Protein AF-A0A3B8JQK3-F1 (afdb_monomer_lite)

Sequence (157 aa):
MGKDSTLAPGISLGEEILSQNTTPEKQAGAEAFGKKNYQKAIASFKASLQNNPNDPEARIYLNNARAAKNNRDIIKIAVSVPIGSVQPIAEEMLRGVAEVQEEINQDDDAISGKSLQVVIANDNNDEKKLTQDVAHKLVKDPAIFAVIGHNASSASV

Radius of gyration: 14.65 Å; chains: 1; bounding box: 36×38×38 Å

Foldseek 3Di:
DDLDLCVDPQKHLQLDDLAPLDDPLSNQLNVCVVVLVLVSNLVSLVVSCVVPVLQLSSLLSNQSSCLSPVPFAEAEAEEEELCVADVVVRSVVSSVVSVVLVVQQVDCPRPNRHHYGYMYGHQNPPLPDSLVVSVVSQVSNPSHPYYHDYPDPSRPD

pLDDT: mean 87.94, std 14.26, range [42.94, 98.81]

Structure (mmCIF, N/CA/C/O backbone):
data_AF-A0A3B8JQK3-F1
#
_entry.id   AF-A0A3B8JQK3-F1
#
loop_
_atom_site.group_PDB
_atom_site.id
_atom_site.type_symbol
_atom_site.label_atom_i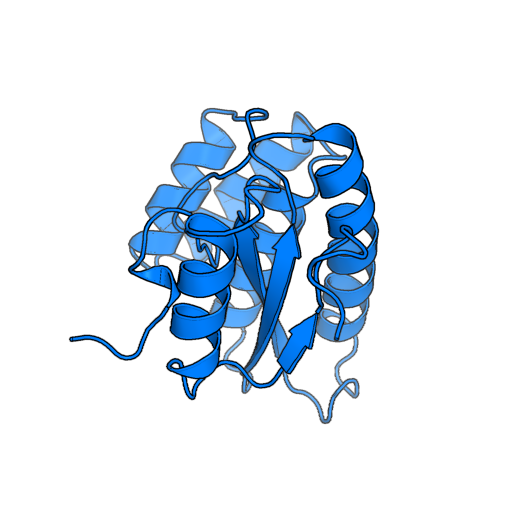d
_atom_site.label_alt_id
_atom_site.label_comp_id
_atom_site.label_asym_id
_atom_site.label_entity_id
_atom_site.label_seq_id
_atom_site.pdbx_PDB_ins_code
_atom_site.Cartn_x
_atom_site.Cartn_y
_atom_site.Cartn_z
_atom_site.occupancy
_atom_site.B_iso_or_equiv
_atom_site.auth_seq_id
_atom_site.auth_comp_id
_atom_site.auth_asym_id
_atom_site.auth_atom_id
_atom_site.pdbx_PDB_model_num
ATOM 1 N N . MET A 1 1 ? 6.038 -21.923 5.338 1.00 44.50 1 MET A N 1
ATOM 2 C CA . MET A 1 1 ? 6.339 -20.580 4.793 1.00 44.50 1 MET A CA 1
ATOM 3 C C . MET A 1 1 ? 5.046 -19.792 4.771 1.00 44.50 1 MET A C 1
ATOM 5 O O . MET A 1 1 ? 4.030 -20.364 4.391 1.00 44.50 1 MET A O 1
ATOM 9 N N . GLY A 1 2 ? 5.063 -18.573 5.316 1.00 51.41 2 GLY A N 1
ATOM 10 C CA . GLY A 1 2 ? 3.863 -17.759 5.523 1.00 51.41 2 GLY A CA 1
ATOM 11 C C . GLY A 1 2 ? 3.132 -17.486 4.211 1.00 51.41 2 GLY A C 1
ATOM 12 O O . GLY A 1 2 ? 3.769 -17.338 3.174 1.00 51.41 2 GLY A O 1
ATOM 13 N N . LYS A 1 3 ? 1.799 -17.479 4.268 1.00 69.00 3 LYS A N 1
ATOM 14 C CA . LYS A 1 3 ? 0.938 -17.137 3.128 1.00 69.00 3 LYS A CA 1
ATOM 15 C C . LYS A 1 3 ? 0.819 -15.621 2.916 1.00 69.00 3 LYS A C 1
ATOM 17 O O . LYS A 1 3 ? 0.226 -15.219 1.935 1.00 69.00 3 LYS A O 1
ATOM 22 N N . ASP A 1 4 ? 1.354 -14.814 3.830 1.00 79.44 4 ASP A N 1
ATOM 23 C CA . ASP A 1 4 ? 1.303 -13.354 3.765 1.00 79.44 4 ASP A CA 1
ATOM 24 C C . ASP A 1 4 ? 2.435 -12.827 2.878 1.00 79.44 4 ASP A C 1
ATOM 26 O O . ASP A 1 4 ? 3.619 -12.998 3.194 1.00 79.44 4 ASP A O 1
ATOM 30 N N . SER A 1 5 ? 2.064 -12.244 1.741 1.00 73.50 5 SER A N 1
ATOM 31 C CA . SER A 1 5 ? 3.007 -11.770 0.726 1.00 73.50 5 SER A CA 1
ATOM 32 C C . SER A 1 5 ? 3.815 -10.552 1.175 1.00 73.50 5 SER A C 1
ATOM 34 O O . SER A 1 5 ? 4.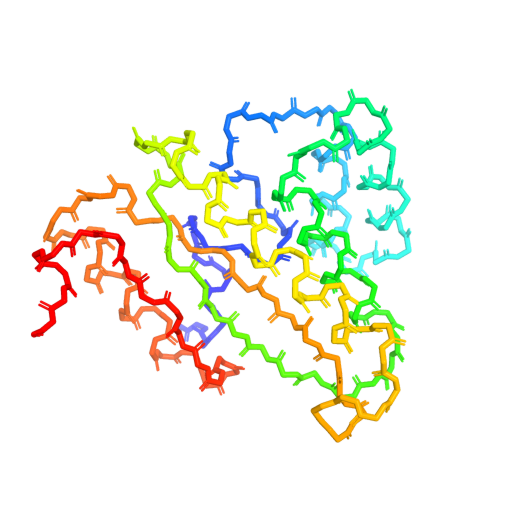938 -10.385 0.701 1.00 73.50 5 SER A O 1
ATOM 36 N N . THR A 1 6 ? 3.312 -9.756 2.124 1.00 72.81 6 THR A N 1
ATOM 37 C CA . THR A 1 6 ? 3.977 -8.524 2.594 1.00 72.81 6 THR A CA 1
ATOM 38 C C . THR A 1 6 ? 5.166 -8.796 3.522 1.00 72.81 6 THR A C 1
ATOM 40 O O . THR A 1 6 ? 5.953 -7.911 3.836 1.00 72.81 6 THR A O 1
ATOM 43 N N . LEU A 1 7 ? 5.368 -10.058 3.920 1.00 76.75 7 LEU A N 1
ATOM 44 C CA . LEU A 1 7 ? 6.584 -10.498 4.609 1.00 76.75 7 LEU A CA 1
ATOM 45 C C . LEU A 1 7 ? 7.785 -10.643 3.662 1.00 76.75 7 LEU A C 1
ATOM 47 O O . LEU A 1 7 ? 8.901 -10.910 4.117 1.00 76.75 7 LEU A O 1
ATOM 51 N N . ALA A 1 8 ? 7.566 -10.549 2.349 1.00 81.75 8 ALA A N 1
ATOM 52 C CA . ALA A 1 8 ? 8.627 -10.596 1.362 1.00 81.75 8 ALA A CA 1
ATOM 53 C C . ALA A 1 8 ? 9.128 -9.176 1.050 1.00 81.75 8 ALA A C 1
ATOM 55 O O . ALA A 1 8 ? 8.308 -8.327 0.713 1.00 81.75 8 ALA A O 1
ATOM 56 N N . PRO A 1 9 ? 10.456 -8.939 1.051 1.00 85.12 9 PRO A N 1
ATOM 57 C CA . PRO A 1 9 ? 11.009 -7.654 0.642 1.00 85.12 9 PRO A CA 1
ATOM 58 C C . PRO A 1 9 ? 10.525 -7.248 -0.749 1.00 85.12 9 PRO A C 1
ATOM 60 O O . PRO A 1 9 ? 10.449 -8.097 -1.651 1.00 85.12 9 PRO A O 1
ATOM 63 N N . GLY A 1 10 ? 10.228 -5.963 -0.915 1.00 89.19 10 GLY A N 1
ATOM 64 C CA . GLY A 1 10 ? 9.711 -5.414 -2.165 1.00 89.19 10 GLY A CA 1
ATOM 65 C C . GLY A 1 10 ? 8.195 -5.542 -2.333 1.00 89.19 10 GLY A C 1
ATOM 66 O O . GLY A 1 10 ? 7.686 -5.181 -3.391 1.00 89.19 10 GLY A O 1
ATOM 67 N N . ILE A 1 11 ? 7.469 -6.051 -1.333 1.00 92.56 11 ILE A N 1
ATOM 68 C CA . ILE A 1 11 ? 6.003 -6.107 -1.309 1.00 92.56 11 ILE A CA 1
ATOM 69 C C . ILE A 1 11 ? 5.533 -5.492 0.005 1.00 92.56 11 ILE A C 1
ATOM 71 O O . ILE A 1 11 ? 5.851 -6.000 1.073 1.00 92.56 11 ILE A O 1
ATOM 75 N N . SER A 1 12 ? 4.750 -4.419 -0.064 1.00 95.88 12 SER A N 1
ATOM 76 C CA . SER A 1 12 ? 4.416 -3.615 1.112 1.00 95.88 12 SER A CA 1
ATOM 77 C C . SER A 1 12 ? 2.951 -3.211 1.134 1.00 95.88 12 SER A C 1
ATOM 79 O O . SER A 1 12 ? 2.386 -2.761 0.136 1.00 95.88 12 SER A O 1
ATOM 81 N N . LEU A 1 13 ? 2.333 -3.338 2.305 1.00 96.88 13 LEU A N 1
ATOM 82 C CA . LEU A 1 13 ? 1.054 -2.715 2.639 1.00 96.88 13 LEU A CA 1
ATOM 83 C C . LEU A 1 13 ? 1.259 -1.368 3.354 1.00 96.88 13 LEU A C 1
ATOM 85 O O . LEU A 1 13 ? 0.309 -0.612 3.565 1.00 96.88 13 LEU A O 1
ATOM 89 N N . GLY A 1 14 ? 2.495 -1.070 3.733 1.00 96.88 14 GLY A N 1
ATOM 90 C CA . GLY A 1 14 ? 2.891 0.137 4.435 1.00 96.88 14 GLY A CA 1
ATOM 91 C C . GLY A 1 14 ? 4.010 -0.075 5.436 1.00 96.88 14 GLY A C 1
ATOM 92 O O . GLY A 1 14 ? 4.452 0.899 6.021 1.00 96.88 14 GLY A O 1
ATOM 93 N N . GLU A 1 15 ? 4.468 -1.304 5.660 1.00 96.44 15 GLU A N 1
ATOM 94 C CA . GLU A 1 15 ? 5.567 -1.641 6.568 1.00 96.44 15 GLU A CA 1
ATOM 95 C C . GLU A 1 15 ? 6.968 -1.430 5.970 1.00 96.44 15 GLU A C 1
ATOM 97 O O . GLU A 1 15 ? 7.938 -1.328 6.720 1.00 96.44 15 GLU A O 1
ATOM 102 N N . GLU A 1 16 ? 7.075 -1.331 4.645 1.00 95.44 16 GLU A N 1
ATOM 103 C CA . GLU A 1 16 ? 8.319 -1.104 3.902 1.00 95.44 16 GLU A CA 1
ATOM 104 C C . GLU A 1 16 ? 8.148 0.081 2.936 1.00 95.44 16 GLU A C 1
ATOM 106 O O . GLU A 1 16 ? 7.101 0.229 2.305 1.00 95.44 16 GLU A O 1
ATOM 111 N N . ILE A 1 17 ? 9.171 0.934 2.821 1.00 95.69 17 ILE A N 1
ATOM 112 C CA . ILE A 1 17 ? 9.228 2.017 1.828 1.00 95.69 17 ILE A CA 1
ATOM 113 C C . ILE A 1 17 ? 9.953 1.495 0.590 1.00 95.69 17 ILE A C 1
ATOM 115 O O . ILE A 1 17 ? 11.091 1.042 0.682 1.00 95.69 17 ILE A O 1
ATOM 119 N N . LEU A 1 18 ? 9.292 1.585 -0.559 1.00 94.19 18 LEU A N 1
ATOM 120 C CA . LEU A 1 18 ? 9.744 1.068 -1.847 1.00 94.19 18 LEU A CA 1
ATOM 121 C C . LEU A 1 18 ? 10.226 2.178 -2.791 1.00 94.19 18 LEU A C 1
ATOM 123 O O . LEU A 1 18 ? 11.020 1.907 -3.691 1.00 94.19 18 LEU A O 1
ATOM 127 N N . SER A 1 19 ? 9.760 3.417 -2.607 1.00 91.25 19 SER A N 1
ATOM 128 C CA . SER A 1 19 ? 10.229 4.570 -3.389 1.00 91.25 19 SER A CA 1
ATOM 129 C C . SER A 1 19 ? 11.519 5.178 -2.827 1.00 91.25 19 SER A C 1
ATOM 131 O O . SER A 1 19 ? 11.819 5.066 -1.639 1.00 91.25 19 SER A O 1
ATOM 133 N N . GLN A 1 20 ? 12.265 5.909 -3.663 1.00 87.69 20 GLN A N 1
ATOM 134 C CA . GLN A 1 20 ? 13.409 6.708 -3.197 1.00 87.69 20 GLN A CA 1
ATOM 135 C C . GLN A 1 20 ? 12.964 8.001 -2.491 1.00 87.69 20 GLN A C 1
ATOM 137 O O . GLN A 1 20 ? 13.750 8.633 -1.784 1.00 87.69 20 GLN A O 1
ATOM 142 N N . ASN A 1 21 ? 11.694 8.389 -2.654 1.00 83.56 21 ASN A N 1
ATOM 143 C CA . ASN A 1 21 ? 11.091 9.549 -2.009 1.00 83.56 21 ASN A CA 1
ATOM 144 C C . ASN A 1 21 ? 10.726 9.206 -0.560 1.00 83.56 21 ASN A C 1
ATOM 146 O O . ASN A 1 21 ? 9.594 8.838 -0.240 1.00 83.56 21 ASN A O 1
ATOM 150 N N . THR A 1 22 ? 11.717 9.309 0.325 1.00 88.94 22 THR A N 1
ATOM 151 C CA . THR A 1 22 ? 11.570 9.016 1.753 1.00 88.94 22 THR A CA 1
ATOM 152 C C . THR A 1 22 ? 11.763 10.258 2.619 1.00 88.94 22 THR A C 1
ATOM 154 O O . THR A 1 22 ? 12.611 11.108 2.349 1.00 88.94 22 THR A O 1
ATOM 157 N N . THR A 1 23 ? 10.973 10.351 3.689 1.00 94.75 23 THR A N 1
ATOM 158 C CA . THR A 1 23 ? 11.124 11.355 4.749 1.00 94.75 23 THR A CA 1
ATOM 159 C C . THR A 1 23 ? 11.167 10.654 6.109 1.00 94.75 23 THR A C 1
ATOM 161 O O . THR A 1 23 ? 10.652 9.535 6.232 1.00 94.75 23 THR A O 1
ATOM 164 N N . PRO A 1 24 ? 11.724 11.282 7.162 1.00 97.31 24 PRO A N 1
ATOM 165 C CA . PRO A 1 24 ? 11.704 10.706 8.508 1.00 97.31 24 PRO A CA 1
ATOM 166 C C . PRO A 1 24 ? 10.289 10.351 8.986 1.00 97.31 24 PRO A C 1
ATOM 168 O O . PRO A 1 24 ? 10.084 9.332 9.644 1.00 97.31 24 PRO A O 1
ATOM 171 N N . GLU A 1 25 ? 9.290 11.155 8.620 1.00 98.25 25 GLU A N 1
ATOM 172 C CA . GLU A 1 25 ? 7.887 10.914 8.958 1.00 98.25 25 GLU A CA 1
ATOM 173 C C . GLU A 1 25 ? 7.326 9.709 8.204 1.00 98.25 25 GLU A C 1
ATOM 175 O O . GLU A 1 25 ? 6.604 8.908 8.797 1.00 98.25 25 GLU A O 1
ATOM 180 N N . LYS A 1 26 ? 7.686 9.536 6.925 1.00 97.88 26 LYS A N 1
ATOM 181 C CA . LYS A 1 26 ? 7.294 8.357 6.140 1.00 97.88 26 LYS A CA 1
ATOM 182 C C . LYS A 1 26 ? 7.863 7.085 6.762 1.00 97.88 26 LYS A C 1
ATOM 184 O O . LYS A 1 26 ? 7.122 6.130 6.981 1.00 97.88 26 LYS A O 1
ATOM 189 N N . GLN A 1 27 ? 9.145 7.112 7.135 1.00 98.12 27 GLN A N 1
ATOM 190 C CA . GLN A 1 27 ? 9.826 5.999 7.802 1.00 98.12 27 GLN A CA 1
ATOM 191 C C . GLN A 1 27 ? 9.174 5.668 9.149 1.00 98.12 27 GLN A C 1
ATOM 193 O O . GLN A 1 27 ? 8.850 4.513 9.424 1.00 98.12 27 GLN A O 1
ATOM 198 N N . ALA A 1 28 ? 8.894 6.685 9.968 1.00 98.38 28 ALA A N 1
ATOM 199 C CA . ALA A 1 28 ? 8.194 6.504 11.236 1.00 98.38 28 ALA A CA 1
ATOM 200 C C . ALA A 1 28 ? 6.776 5.937 11.047 1.00 98.38 28 ALA A C 1
ATOM 202 O O . ALA A 1 28 ? 6.307 5.153 11.880 1.00 98.38 28 ALA A O 1
ATOM 203 N N . GLY A 1 29 ? 6.099 6.324 9.962 1.00 98.44 29 GLY A N 1
ATOM 204 C CA . GLY A 1 29 ? 4.807 5.780 9.559 1.00 98.44 29 GLY A CA 1
ATOM 205 C C . GLY A 1 29 ? 4.898 4.297 9.233 1.00 98.44 29 GLY A C 1
ATOM 206 O O . GLY A 1 29 ? 4.120 3.515 9.782 1.00 98.44 29 GLY A O 1
ATOM 207 N N . ALA A 1 30 ? 5.895 3.907 8.439 1.00 98.31 30 ALA A N 1
ATOM 208 C CA . ALA A 1 30 ? 6.092 2.521 8.044 1.00 98.31 30 ALA A CA 1
ATOM 209 C C . ALA A 1 30 ? 6.443 1.611 9.226 1.00 98.31 30 ALA A C 1
ATOM 211 O O . ALA A 1 30 ? 5.821 0.568 9.439 1.00 98.31 30 ALA A O 1
ATOM 212 N N . GLU A 1 31 ? 7.342 2.064 10.099 1.00 98.25 31 GLU A N 1
ATOM 213 C CA . GLU A 1 31 ? 7.662 1.351 11.336 1.00 98.25 31 GLU A CA 1
ATOM 214 C C . GLU A 1 31 ? 6.446 1.189 12.256 1.00 98.25 31 GLU A C 1
ATOM 216 O O . GLU A 1 31 ? 6.268 0.150 12.898 1.00 98.25 31 GLU A O 1
ATOM 221 N N . ALA A 1 32 ? 5.612 2.227 12.367 1.00 98.56 32 ALA A N 1
ATOM 222 C CA . ALA A 1 32 ? 4.394 2.166 13.162 1.00 98.56 32 ALA A CA 1
ATOM 223 C C . ALA A 1 32 ? 3.366 1.208 12.545 1.00 98.56 32 ALA A C 1
ATOM 225 O O . ALA A 1 32 ? 2.724 0.461 13.288 1.00 98.56 32 ALA A O 1
ATOM 226 N N . PHE A 1 33 ? 3.245 1.198 11.215 1.00 98.31 33 PHE A N 1
ATOM 227 C CA . PHE A 1 33 ? 2.372 0.290 10.480 1.00 98.31 33 PHE A CA 1
ATOM 228 C C . PHE A 1 33 ? 2.788 -1.169 10.688 1.00 98.31 33 PHE A C 1
ATOM 230 O O . PHE A 1 33 ? 1.960 -1.977 11.106 1.00 98.31 33 PHE A O 1
ATOM 237 N N . GLY A 1 34 ? 4.078 -1.490 10.532 1.00 96.56 34 GLY A N 1
ATOM 238 C CA . GLY A 1 34 ? 4.611 -2.835 10.786 1.00 96.56 34 GLY A CA 1
ATOM 239 C C . GLY A 1 34 ? 4.408 -3.308 12.234 1.00 96.56 34 GLY A C 1
ATOM 240 O O . GLY A 1 34 ? 4.189 -4.490 12.493 1.00 96.56 34 GLY A O 1
ATOM 241 N N . LYS A 1 35 ? 4.377 -2.376 13.197 1.00 97.50 35 LYS A N 1
ATOM 242 C CA . LYS A 1 35 ? 4.030 -2.641 14.610 1.00 97.50 35 LYS A CA 1
ATOM 243 C C . LYS A 1 35 ? 2.517 -2.681 14.876 1.00 97.50 35 LYS A C 1
ATOM 245 O O . LYS A 1 35 ? 2.113 -2.755 16.036 1.00 97.50 35 LYS A O 1
ATOM 250 N N . LYS A 1 36 ? 1.677 -2.594 13.837 1.00 96.94 36 LYS A N 1
ATOM 251 C CA . LYS A 1 36 ? 0.205 -2.492 13.898 1.00 96.94 36 LYS A CA 1
ATOM 252 C C . LYS A 1 36 ? -0.309 -1.307 14.722 1.00 96.94 36 LYS A C 1
ATOM 254 O O . LYS A 1 36 ? -1.471 -1.267 15.123 1.00 96.94 36 LYS A O 1
ATOM 259 N N . ASN A 1 37 ? 0.533 -0.302 14.965 1.00 98.25 37 ASN A N 1
ATOM 260 C CA . ASN A 1 37 ? 0.132 0.942 15.608 1.00 98.25 37 ASN A CA 1
ATOM 261 C C . ASN A 1 37 ? -0.436 1.894 14.550 1.00 98.25 37 ASN A C 1
ATOM 263 O O . ASN A 1 37 ? 0.176 2.904 14.193 1.00 98.25 37 ASN A O 1
ATOM 267 N N . TYR A 1 38 ? -1.622 1.558 14.041 1.00 98.19 38 TYR A N 1
ATOM 268 C CA . TYR A 1 38 ? -2.245 2.290 12.939 1.00 98.19 38 TYR A CA 1
ATOM 269 C C . TYR A 1 38 ? -2.553 3.746 13.298 1.00 98.19 38 TYR A C 1
ATOM 271 O O . TYR A 1 38 ? -2.451 4.620 12.447 1.00 98.19 38 TYR A O 1
ATOM 279 N N . GLN A 1 39 ? -2.853 4.048 14.567 1.00 98.38 39 GLN A N 1
ATOM 280 C CA . GLN A 1 39 ? -3.036 5.429 15.026 1.00 98.38 39 GLN A CA 1
ATOM 281 C C . GLN A 1 39 ? -1.770 6.269 14.792 1.00 98.38 39 GLN A C 1
ATOM 283 O O . GLN A 1 39 ? -1.859 7.366 14.236 1.00 98.38 39 GLN A O 1
ATOM 288 N N . LYS A 1 40 ? -0.600 5.753 15.193 1.00 98.62 40 LYS A N 1
ATOM 289 C CA . LYS A 1 40 ? 0.682 6.431 14.979 1.00 98.62 40 LYS A CA 1
ATOM 290 C C . LYS A 1 40 ? 1.055 6.455 13.497 1.00 98.62 40 LYS A C 1
ATOM 292 O O . LYS A 1 40 ? 1.466 7.504 13.015 1.00 98.62 40 LYS A O 1
ATOM 297 N N . ALA A 1 41 ? 0.840 5.355 12.775 1.00 98.75 41 ALA A N 1
ATOM 298 C CA . ALA A 1 41 ? 1.101 5.281 11.338 1.00 98.75 41 ALA A CA 1
ATOM 299 C C . ALA A 1 41 ? 0.326 6.360 10.565 1.00 98.75 41 ALA A C 1
ATOM 301 O O . ALA A 1 41 ? 0.918 7.118 9.804 1.00 98.75 41 ALA A O 1
ATOM 302 N N . ILE A 1 42 ? -0.976 6.513 10.843 1.00 98.81 42 ILE A N 1
ATOM 303 C CA . ILE A 1 42 ? -1.827 7.557 10.253 1.00 98.81 42 ILE A CA 1
ATOM 304 C C . ILE A 1 42 ? -1.258 8.954 10.521 1.00 98.81 42 ILE A C 1
ATOM 306 O O . ILE A 1 42 ? -1.211 9.778 9.611 1.00 98.81 42 ILE A O 1
ATOM 310 N N . ALA A 1 43 ? -0.852 9.247 11.760 1.00 98.75 43 ALA A N 1
ATOM 311 C CA . ALA A 1 43 ? -0.307 10.559 12.108 1.00 98.75 43 ALA A CA 1
ATOM 312 C C . ALA A 1 43 ? 1.009 10.845 11.364 1.00 98.75 43 ALA A C 1
ATOM 314 O O . ALA A 1 43 ? 1.181 11.929 10.811 1.00 98.75 43 ALA A O 1
ATOM 315 N N . SER A 1 44 ? 1.901 9.858 11.302 1.00 98.69 44 SER A N 1
ATOM 316 C CA . SER A 1 44 ? 3.197 9.967 10.635 1.00 98.69 44 SER A CA 1
ATOM 317 C C . SER A 1 44 ? 3.077 10.082 9.111 1.00 98.69 44 SER A C 1
ATOM 319 O O . SER A 1 44 ? 3.685 10.976 8.529 1.00 98.69 44 SER A O 1
ATOM 321 N N . PHE A 1 45 ? 2.233 9.277 8.455 1.00 98.62 45 PHE A N 1
ATOM 322 C CA . PHE A 1 45 ? 2.006 9.416 7.012 1.00 98.62 45 PHE A CA 1
ATOM 323 C C . PHE A 1 45 ? 1.338 10.748 6.654 1.00 98.62 45 PHE A C 1
ATOM 325 O O . PHE A 1 45 ? 1.719 11.371 5.667 1.00 98.62 45 PHE A O 1
ATOM 332 N N . LYS A 1 46 ? 0.412 11.252 7.483 1.00 98.56 46 LYS A N 1
ATOM 333 C CA . LYS A 1 46 ? -0.136 12.609 7.307 1.00 98.56 46 LYS A CA 1
ATOM 334 C C . LYS A 1 46 ? 0.947 13.684 7.387 1.00 98.56 46 LYS A C 1
ATOM 336 O O . LYS A 1 46 ? 0.938 14.589 6.564 1.00 98.56 46 LYS A O 1
ATOM 341 N N . ALA A 1 47 ? 1.860 13.589 8.353 1.00 98.38 47 ALA A N 1
ATOM 342 C CA . ALA A 1 47 ? 2.967 14.534 8.479 1.00 98.38 47 ALA A CA 1
ATOM 343 C C . ALA A 1 47 ? 3.920 14.460 7.271 1.00 98.38 47 ALA A C 1
ATOM 345 O O . ALA A 1 47 ? 4.329 15.491 6.750 1.00 98.38 47 ALA A O 1
ATOM 346 N N . SER A 1 48 ? 4.200 13.257 6.760 1.00 98.12 48 SER A N 1
ATOM 347 C CA . SER A 1 48 ? 4.972 13.085 5.522 1.00 98.12 48 SER A CA 1
ATOM 348 C C . SER A 1 48 ? 4.303 13.776 4.326 1.00 98.12 48 SER A C 1
ATOM 350 O O . SER A 1 48 ? 4.946 14.551 3.620 1.00 98.12 48 SER A O 1
ATOM 352 N N . LEU A 1 49 ? 2.988 13.595 4.159 1.00 97.81 49 LEU A N 1
ATOM 353 C CA . LEU A 1 49 ? 2.208 14.223 3.086 1.00 97.81 49 LEU A CA 1
ATOM 354 C C . LEU A 1 49 ? 2.063 15.746 3.237 1.00 97.81 49 LEU A C 1
ATOM 356 O O . LEU A 1 49 ? 1.795 16.425 2.254 1.00 97.81 49 LEU A O 1
ATOM 360 N N . GLN A 1 50 ? 2.253 16.319 4.428 1.00 97.12 50 GLN A N 1
ATOM 361 C CA . GLN A 1 50 ? 2.343 17.780 4.567 1.00 97.12 50 GLN A CA 1
ATOM 362 C C . GLN A 1 50 ? 3.621 18.331 3.922 1.00 97.12 50 GLN A C 1
ATOM 364 O O . GLN A 1 50 ? 3.594 19.422 3.357 1.00 97.12 50 GLN A O 1
ATOM 369 N N . ASN A 1 51 ? 4.717 17.568 3.977 1.00 92.94 51 ASN A N 1
ATOM 370 C CA . ASN A 1 51 ? 5.996 17.931 3.366 1.00 92.94 51 ASN A CA 1
ATOM 371 C C . ASN A 1 51 ? 6.033 17.597 1.867 1.00 92.94 51 ASN A C 1
ATOM 373 O O . ASN A 1 51 ? 6.625 18.340 1.087 1.00 92.94 51 ASN A O 1
ATOM 377 N N . ASN A 1 52 ? 5.399 16.492 1.463 1.00 94.31 52 ASN A N 1
ATOM 378 C CA . ASN A 1 52 ? 5.299 16.062 0.070 1.00 94.31 52 ASN A CA 1
ATOM 379 C C . ASN A 1 52 ? 3.865 15.606 -0.277 1.00 94.31 52 ASN A C 1
ATOM 381 O O . ASN A 1 52 ? 3.580 14.407 -0.262 1.00 94.31 52 ASN A O 1
ATOM 385 N N . PRO A 1 53 ? 2.951 16.540 -0.608 1.00 94.69 53 PRO A N 1
ATOM 386 C CA . PRO A 1 53 ? 1.535 16.227 -0.842 1.00 94.69 53 PRO A CA 1
ATOM 387 C C . PRO A 1 53 ? 1.262 15.258 -1.995 1.00 94.69 53 PRO A C 1
ATOM 389 O O . PRO A 1 53 ? 0.212 14.618 -2.018 1.00 94.69 53 PRO A O 1
ATOM 392 N N . ASN A 1 54 ? 2.198 15.151 -2.941 1.00 93.75 54 ASN A N 1
ATOM 393 C CA . ASN A 1 54 ? 2.041 14.369 -4.166 1.00 93.75 54 ASN A CA 1
ATOM 394 C C . ASN A 1 54 ? 2.692 12.979 -4.091 1.00 93.75 54 ASN A C 1
ATOM 396 O O . ASN A 1 54 ? 2.777 12.320 -5.125 1.00 93.75 54 ASN A O 1
ATOM 400 N N . ASP A 1 55 ? 3.158 12.541 -2.913 1.00 97.44 55 ASP A N 1
ATOM 401 C CA . ASP A 1 55 ? 3.729 11.206 -2.690 1.00 97.44 55 ASP A CA 1
ATOM 402 C C . ASP A 1 55 ? 2.629 10.125 -2.719 1.00 97.44 55 ASP A C 1
ATOM 404 O O . ASP A 1 55 ? 1.856 9.998 -1.758 1.00 97.44 55 ASP A O 1
ATOM 408 N N . PRO A 1 56 ? 2.532 9.323 -3.795 1.00 97.75 56 PRO A N 1
ATOM 409 C CA . PRO A 1 56 ? 1.448 8.361 -3.927 1.00 97.75 56 PRO A CA 1
ATOM 410 C C . PRO A 1 56 ? 1.634 7.139 -3.022 1.00 97.75 56 PRO A C 1
ATOM 412 O O . PRO A 1 56 ? 0.647 6.575 -2.556 1.00 97.75 56 PRO A O 1
ATOM 415 N N . GLU A 1 57 ? 2.876 6.756 -2.713 1.00 98.19 57 GLU A N 1
ATOM 416 C CA . GLU A 1 57 ? 3.160 5.644 -1.806 1.00 98.19 57 GLU A CA 1
ATOM 417 C C . GLU A 1 57 ? 2.721 5.997 -0.380 1.00 98.19 57 GLU A C 1
ATOM 419 O O . GLU A 1 57 ? 1.997 5.231 0.258 1.00 98.19 57 GLU A O 1
ATOM 424 N N . ALA A 1 58 ? 3.083 7.189 0.109 1.00 98.31 58 ALA A N 1
ATOM 425 C CA . ALA A 1 58 ? 2.646 7.650 1.427 1.00 98.31 58 ALA A CA 1
ATOM 426 C C . ALA A 1 58 ? 1.115 7.792 1.510 1.00 98.31 58 ALA A C 1
ATOM 428 O O . ALA A 1 58 ? 0.523 7.498 2.553 1.00 98.31 58 ALA A O 1
ATOM 429 N N . ARG A 1 59 ? 0.460 8.205 0.415 1.00 98.56 59 ARG A N 1
ATOM 430 C CA . ARG A 1 59 ? -1.005 8.327 0.338 1.00 98.56 59 ARG A CA 1
ATOM 431 C C . ARG A 1 59 ? -1.697 6.963 0.394 1.00 98.56 59 ARG A C 1
ATOM 433 O O . ARG A 1 59 ? -2.631 6.800 1.179 1.00 98.56 59 ARG A O 1
ATOM 440 N N . ILE A 1 60 ? -1.194 5.972 -0.344 1.00 98.75 60 ILE A N 1
ATOM 441 C CA . ILE A 1 60 ? -1.682 4.586 -0.272 1.00 98.75 60 ILE A CA 1
ATOM 442 C C . ILE A 1 60 ? -1.501 4.019 1.141 1.00 98.75 60 ILE A C 1
ATOM 444 O O . ILE A 1 60 ? -2.446 3.482 1.721 1.00 98.75 60 ILE A O 1
ATOM 448 N N . TYR A 1 61 ? -0.326 4.190 1.753 1.00 98.69 61 TYR A N 1
ATOM 449 C CA . TYR A 1 61 ? -0.066 3.667 3.099 1.00 98.69 61 TYR A CA 1
ATOM 450 C C . TYR A 1 61 ? -0.907 4.349 4.182 1.00 98.69 61 TYR A C 1
ATOM 452 O O . TYR A 1 61 ? -1.395 3.682 5.101 1.00 98.69 61 TYR A O 1
ATOM 460 N N . LEU A 1 62 ? -1.163 5.656 4.060 1.00 98.69 62 LEU A N 1
ATOM 461 C CA . LEU A 1 62 ? -2.124 6.356 4.914 1.00 98.69 62 LEU A CA 1
ATOM 462 C C . LEU A 1 62 ? -3.517 5.714 4.821 1.00 98.69 62 LEU A C 1
ATOM 464 O O . LEU A 1 62 ? -4.159 5.475 5.849 1.00 98.69 62 LEU A O 1
ATOM 468 N N . ASN A 1 63 ? -3.976 5.417 3.608 1.00 98.50 63 ASN A N 1
ATOM 469 C CA . ASN A 1 63 ? -5.288 4.822 3.379 1.00 98.50 63 ASN A CA 1
ATOM 470 C C . ASN A 1 63 ? -5.367 3.371 3.847 1.00 98.50 63 ASN A C 1
ATOM 472 O O . ASN A 1 63 ? -6.345 3.002 4.499 1.00 98.50 63 ASN A O 1
ATOM 476 N N . ASN A 1 64 ? -4.302 2.591 3.677 1.00 98.62 64 ASN A N 1
ATOM 477 C CA . ASN A 1 64 ? -4.200 1.255 4.258 1.00 98.62 64 ASN A CA 1
ATOM 478 C C . ASN A 1 64 ? -4.276 1.282 5.787 1.00 98.62 64 ASN A C 1
ATOM 480 O O . ASN A 1 64 ? -4.952 0.439 6.383 1.00 98.62 64 ASN A O 1
ATOM 484 N N . ALA A 1 65 ? -3.616 2.253 6.428 1.00 98.31 65 ALA A N 1
ATOM 485 C CA . ALA A 1 65 ? -3.625 2.407 7.882 1.00 98.31 65 ALA A CA 1
ATOM 486 C C . ALA A 1 65 ? -5.005 2.827 8.406 1.00 98.31 65 ALA A C 1
ATOM 488 O O . ALA A 1 65 ? -5.447 2.342 9.449 1.00 98.31 65 ALA A O 1
ATOM 489 N N . ARG A 1 66 ? -5.710 3.702 7.677 1.00 97.94 66 ARG A N 1
ATOM 490 C CA . ARG A 1 66 ? -7.105 4.067 7.968 1.00 97.94 66 ARG A CA 1
ATOM 491 C C . ARG A 1 66 ? -8.032 2.863 7.836 1.00 97.94 66 ARG A C 1
ATOM 493 O O . ARG A 1 66 ? -8.752 2.571 8.785 1.00 97.94 66 ARG A O 1
ATOM 500 N N . ALA A 1 67 ? -7.957 2.132 6.724 1.00 96.81 67 ALA A N 1
ATOM 501 C CA . ALA A 1 67 ? -8.747 0.923 6.498 1.00 96.81 67 ALA A CA 1
ATOM 502 C C . ALA A 1 67 ? -8.526 -0.111 7.615 1.00 96.81 67 ALA A C 1
ATOM 504 O O . ALA A 1 67 ? -9.488 -0.596 8.203 1.00 96.81 67 ALA A O 1
ATOM 505 N N . ALA A 1 68 ? -7.268 -0.360 7.996 1.00 96.12 68 ALA A N 1
ATOM 506 C CA . ALA A 1 68 ? -6.925 -1.279 9.083 1.00 96.12 68 ALA A CA 1
ATOM 507 C C . ALA A 1 68 ? -7.464 -0.842 10.457 1.00 96.12 68 ALA A C 1
ATOM 509 O O . ALA A 1 68 ? -7.700 -1.677 11.328 1.00 96.12 68 ALA A O 1
ATOM 510 N N . LYS A 1 69 ? -7.647 0.467 10.668 1.00 96.12 69 LYS A N 1
ATOM 511 C CA . LYS A 1 69 ? -8.196 1.029 11.907 1.00 96.12 69 LYS A CA 1
ATOM 512 C C . LYS A 1 69 ? -9.732 1.039 11.930 1.00 96.12 69 LYS A C 1
ATOM 514 O O . LYS A 1 69 ? -10.310 1.024 13.013 1.00 96.12 69 LYS A O 1
ATOM 519 N N . ASN A 1 70 ? -10.393 1.085 10.774 1.00 87.12 70 ASN A N 1
ATOM 520 C CA . ASN A 1 70 ? -11.820 1.408 10.665 1.00 87.12 70 ASN A CA 1
ATOM 521 C C . ASN A 1 70 ? -12.795 0.264 11.018 1.00 87.12 70 ASN A C 1
ATOM 523 O O . ASN A 1 70 ? -13.997 0.451 10.866 1.00 87.12 70 ASN A O 1
ATOM 527 N N . ASN A 1 71 ? -12.333 -0.887 11.525 1.00 82.81 71 ASN A N 1
ATOM 528 C CA . ASN A 1 71 ? -13.158 -2.052 11.914 1.00 82.81 71 ASN A CA 1
ATOM 529 C C . ASN A 1 71 ? -14.141 -2.564 10.833 1.00 82.81 71 ASN A C 1
ATOM 531 O O . ASN A 1 71 ? -15.024 -3.362 11.143 1.00 82.81 71 ASN A O 1
ATOM 535 N N . ARG A 1 72 ? -14.000 -2.119 9.579 1.00 89.19 72 ARG A N 1
ATOM 536 C CA . ARG A 1 72 ? -14.752 -2.620 8.425 1.00 89.19 72 ARG A CA 1
ATOM 537 C C . ARG A 1 72 ? -14.055 -3.851 7.865 1.00 89.19 72 ARG A C 1
ATOM 539 O O . ARG A 1 72 ? -12.840 -4.002 7.998 1.00 89.19 72 ARG A O 1
ATOM 546 N N . ASP A 1 73 ? -14.825 -4.702 7.201 1.00 94.00 73 ASP A N 1
ATOM 547 C CA . ASP A 1 73 ? -14.263 -5.770 6.382 1.00 94.00 73 ASP A CA 1
ATOM 548 C C . ASP A 1 73 ? -13.349 -5.181 5.302 1.00 94.00 73 ASP A C 1
ATOM 550 O O . ASP A 1 73 ? -13.638 -4.122 4.746 1.00 94.00 73 ASP A O 1
ATOM 554 N N . ILE A 1 74 ? -12.266 -5.884 4.979 1.00 95.69 74 ILE A N 1
ATOM 555 C CA . ILE A 1 74 ? -11.241 -5.399 4.054 1.00 95.69 74 ILE A CA 1
ATOM 556 C C . ILE A 1 74 ? -11.231 -6.244 2.780 1.00 95.69 74 ILE A C 1
ATOM 558 O O . ILE A 1 74 ? -11.195 -7.473 2.844 1.00 95.69 74 ILE A O 1
ATOM 562 N N . ILE A 1 75 ? -11.194 -5.580 1.625 1.00 96.00 75 ILE A N 1
ATOM 563 C CA . ILE A 1 75 ? -10.744 -6.162 0.358 1.00 96.00 75 ILE A CA 1
ATOM 564 C C . ILE A 1 75 ? -9.298 -5.723 0.146 1.00 96.00 75 ILE A C 1
ATOM 566 O O . ILE A 1 75 ? -8.999 -4.531 0.176 1.00 96.00 75 ILE A O 1
ATOM 570 N N . LYS A 1 76 ? -8.396 -6.680 -0.072 1.00 96.00 76 LYS A N 1
ATOM 571 C CA . LYS A 1 76 ? -6.988 -6.403 -0.363 1.00 96.00 76 LYS A CA 1
ATOM 572 C C . LYS A 1 76 ? -6.714 -6.675 -1.839 1.00 96.00 76 LYS A C 1
ATOM 574 O O . LYS A 1 76 ? -6.990 -7.771 -2.319 1.00 96.00 76 LYS A O 1
ATOM 579 N N . ILE A 1 77 ? -6.163 -5.701 -2.549 1.00 95.69 77 ILE A N 1
ATOM 580 C CA . ILE A 1 77 ? -5.657 -5.866 -3.919 1.00 95.69 77 ILE A CA 1
ATOM 581 C C . ILE A 1 77 ? -4.153 -5.618 -3.940 1.00 95.69 77 ILE A C 1
ATOM 583 O O . ILE A 1 77 ? -3.627 -4.969 -3.039 1.00 95.69 77 ILE A O 1
ATOM 587 N N . ALA A 1 78 ? -3.467 -6.104 -4.965 1.00 94.81 78 ALA A N 1
ATOM 588 C CA . ALA A 1 78 ? -2.066 -5.783 -5.204 1.00 94.81 78 ALA A CA 1
ATOM 589 C C . ALA A 1 78 ? -1.885 -5.016 -6.510 1.00 94.81 78 ALA A C 1
ATOM 591 O O . ALA A 1 78 ? -2.591 -5.265 -7.484 1.00 94.81 78 ALA A O 1
ATOM 592 N N . VAL A 1 79 ? -0.916 -4.109 -6.531 1.00 94.12 79 VAL A N 1
ATOM 593 C CA . VAL A 1 79 ? -0.513 -3.346 -7.712 1.00 94.12 79 VAL A CA 1
ATOM 594 C C . VAL A 1 79 ? 0.974 -3.560 -7.920 1.00 94.12 79 VAL A C 1
ATOM 596 O O . VAL A 1 79 ? 1.772 -3.274 -7.026 1.00 94.12 79 VAL A O 1
ATOM 599 N N . SER A 1 80 ? 1.337 -4.073 -9.094 1.00 91.50 80 SER A N 1
ATOM 600 C CA . SER A 1 80 ? 2.739 -4.229 -9.473 1.00 91.50 80 SER A CA 1
ATOM 601 C C . SER A 1 80 ? 3.232 -3.001 -10.222 1.00 91.50 80 SER A C 1
ATOM 603 O O . SER A 1 80 ? 2.590 -2.568 -11.181 1.00 91.50 80 SER A O 1
ATOM 605 N N . VAL A 1 81 ? 4.352 -2.434 -9.780 1.00 91.00 81 VAL A N 1
ATOM 606 C CA . VAL A 1 81 ? 4.957 -1.247 -10.389 1.00 91.00 81 VAL A CA 1
ATOM 607 C C . VAL A 1 81 ? 6.487 -1.339 -10.436 1.00 91.00 81 VAL A C 1
ATOM 609 O O . VAL A 1 81 ? 7.103 -1.869 -9.506 1.00 91.00 81 VAL A O 1
ATOM 612 N N . PRO A 1 82 ? 7.137 -0.716 -11.438 1.00 88.56 82 PRO A N 1
ATOM 613 C CA . PRO A 1 82 ? 8.594 -0.688 -11.560 1.00 88.56 82 PRO A CA 1
ATOM 614 C C . PRO A 1 82 ? 9.218 0.396 -10.666 1.00 88.56 82 PRO A C 1
ATOM 616 O O . PRO A 1 82 ? 10.033 1.196 -11.121 1.00 88.56 82 PRO A O 1
ATOM 619 N N . ILE A 1 83 ? 8.810 0.494 -9.398 1.00 88.69 83 ILE A N 1
ATOM 620 C CA . ILE A 1 83 ? 9.130 1.654 -8.548 1.00 88.69 83 ILE A CA 1
ATOM 621 C C . ILE A 1 83 ? 10.622 1.788 -8.228 1.00 88.69 83 ILE A C 1
ATOM 623 O O . ILE A 1 83 ? 11.105 2.908 -8.075 1.00 88.69 83 ILE A O 1
ATOM 627 N N . GLY A 1 84 ? 11.376 0.684 -8.204 1.00 82.38 84 GLY A N 1
ATOM 628 C CA . GLY A 1 84 ? 12.825 0.739 -7.997 1.00 82.38 84 GLY A CA 1
ATOM 629 C C . GLY A 1 84 ? 13.650 0.985 -9.267 1.00 82.38 84 GLY A C 1
ATOM 630 O O . GLY A 1 84 ? 14.815 1.359 -9.148 1.00 82.38 84 GLY A O 1
ATOM 631 N N . SER A 1 85 ? 13.080 0.826 -10.470 1.00 82.44 85 SER A N 1
ATOM 632 C CA . SER A 1 85 ? 13.801 1.013 -11.746 1.00 82.44 85 SER A CA 1
ATOM 633 C C . SER A 1 85 ? 13.325 2.217 -12.560 1.00 82.44 85 SER A C 1
ATOM 635 O O . SER A 1 85 ? 14.144 2.898 -13.176 1.00 82.44 85 SER A O 1
ATOM 637 N N . VAL A 1 86 ? 12.022 2.514 -12.553 1.00 85.94 86 VAL A N 1
ATOM 638 C CA . VAL A 1 86 ? 11.401 3.627 -13.285 1.00 85.94 86 VAL A CA 1
ATOM 639 C C . VAL A 1 86 ? 10.396 4.360 -12.389 1.00 85.94 86 VAL A C 1
ATOM 641 O O . VAL A 1 86 ? 9.189 4.392 -12.643 1.00 85.94 86 VAL A O 1
ATOM 644 N N . GLN A 1 87 ? 10.913 4.977 -11.324 1.00 88.44 87 GLN A N 1
ATOM 645 C CA . GLN A 1 87 ? 10.110 5.605 -10.271 1.00 88.44 87 GLN A CA 1
ATOM 646 C C . GLN A 1 87 ? 9.066 6.625 -10.770 1.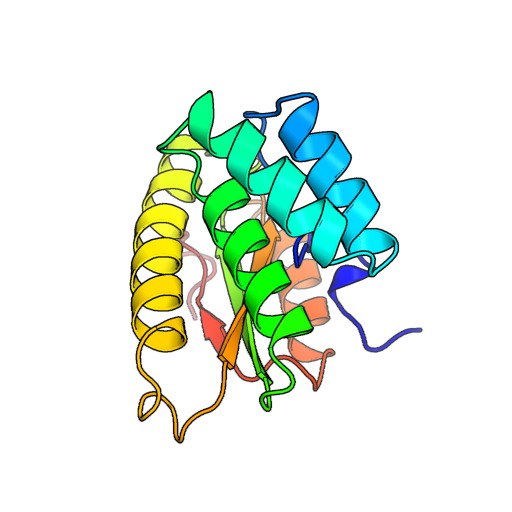00 88.44 87 GLN A C 1
ATOM 648 O O . GLN A 1 87 ? 7.928 6.518 -10.324 1.00 88.44 87 GLN A O 1
ATOM 653 N N . PRO A 1 88 ? 9.350 7.559 -11.706 1.00 91.56 88 PRO A N 1
ATOM 654 C CA . PRO A 1 88 ? 8.333 8.520 -12.148 1.00 91.56 88 PRO A CA 1
ATOM 655 C C . PRO A 1 88 ? 7.096 7.857 -12.767 1.00 91.56 88 PRO A C 1
ATOM 657 O O . PRO A 1 88 ? 5.978 8.285 -12.508 1.00 91.56 88 PRO A O 1
ATOM 660 N N . ILE A 1 89 ? 7.282 6.778 -13.539 1.00 90.38 89 ILE A N 1
ATOM 661 C CA . ILE A 1 89 ? 6.163 6.031 -14.131 1.00 90.38 89 ILE A CA 1
ATOM 662 C C . ILE A 1 89 ? 5.375 5.309 -13.038 1.00 90.38 89 ILE A C 1
ATOM 664 O O . ILE A 1 89 ? 4.148 5.385 -13.013 1.00 90.38 89 ILE A O 1
ATOM 668 N N . ALA A 1 90 ? 6.075 4.640 -12.118 1.00 92.19 90 ALA A N 1
ATOM 669 C CA . ALA A 1 90 ? 5.439 3.977 -10.988 1.00 92.19 90 ALA A CA 1
ATOM 670 C C . ALA A 1 90 ? 4.626 4.962 -10.136 1.00 92.19 90 ALA A C 1
ATOM 672 O O . ALA A 1 90 ? 3.510 4.649 -9.738 1.00 92.19 90 ALA A O 1
ATOM 673 N N . GLU A 1 91 ? 5.142 6.166 -9.893 1.00 94.94 91 GLU A N 1
ATOM 674 C CA . GLU A 1 91 ? 4.431 7.187 -9.129 1.00 94.94 91 GLU A CA 1
ATOM 675 C C . GLU A 1 91 ? 3.148 7.658 -9.816 1.00 94.94 91 GLU A C 1
ATOM 677 O O . GLU A 1 91 ? 2.136 7.787 -9.135 1.00 94.94 91 GLU A O 1
ATOM 682 N N . GLU A 1 92 ? 3.136 7.864 -11.137 1.00 94.94 92 GLU A N 1
ATOM 683 C CA . GLU A 1 92 ? 1.892 8.215 -11.840 1.00 94.94 92 GLU A CA 1
ATOM 684 C C . GLU A 1 92 ? 0.853 7.089 -11.775 1.00 94.94 92 GLU A C 1
ATOM 686 O O . GLU A 1 92 ? -0.323 7.340 -11.506 1.00 94.94 92 GLU A O 1
ATOM 691 N N . MET A 1 93 ? 1.283 5.833 -11.945 1.00 94.00 93 MET A N 1
ATOM 692 C CA . MET A 1 93 ? 0.396 4.676 -11.779 1.00 94.00 93 MET A CA 1
ATOM 693 C C . MET A 1 93 ? -0.190 4.636 -10.362 1.00 94.00 93 MET A C 1
ATOM 695 O O . MET A 1 93 ? -1.400 4.485 -10.181 1.00 94.00 93 MET A O 1
ATOM 699 N N . LEU A 1 94 ? 0.661 4.812 -9.348 1.00 96.75 94 LEU A N 1
ATOM 700 C CA . LEU A 1 94 ? 0.240 4.806 -7.952 1.00 96.75 94 LEU A CA 1
ATOM 701 C C . LEU A 1 94 ? -0.617 6.026 -7.591 1.00 96.75 94 LEU A C 1
ATOM 703 O O . LEU A 1 94 ? -1.471 5.895 -6.721 1.00 96.75 94 LEU A O 1
ATOM 707 N N . ARG A 1 95 ? -0.453 7.187 -8.243 1.00 97.19 95 ARG A N 1
ATOM 708 C CA . ARG A 1 95 ? -1.320 8.362 -8.034 1.00 97.19 95 ARG A CA 1
ATOM 709 C C . ARG A 1 95 ? -2.770 8.041 -8.390 1.00 97.19 95 ARG A C 1
ATOM 711 O O . ARG A 1 95 ? -3.642 8.251 -7.550 1.00 97.19 95 ARG A O 1
ATOM 718 N N . GLY A 1 96 ? -3.010 7.451 -9.564 1.00 96.38 96 GLY A N 1
ATOM 719 C CA . GLY A 1 96 ? -4.358 7.031 -9.966 1.00 96.38 96 GLY A CA 1
ATOM 720 C C . GLY A 1 96 ? -4.951 5.975 -9.027 1.00 96.38 96 GLY A C 1
ATOM 721 O O . GLY A 1 96 ? -6.110 6.063 -8.628 1.00 96.38 96 GLY A O 1
ATOM 722 N N . VAL A 1 97 ? -4.138 5.009 -8.588 1.00 97.44 97 VAL A N 1
ATOM 723 C CA . VAL A 1 97 ? -4.559 4.006 -7.594 1.00 97.44 97 VAL A CA 1
ATOM 724 C C . VAL A 1 97 ? -4.911 4.651 -6.249 1.00 97.44 97 VAL A C 1
ATOM 726 O O . VAL A 1 97 ? -5.931 4.310 -5.652 1.00 97.44 97 VAL A O 1
ATOM 729 N N . ALA A 1 98 ? -4.087 5.583 -5.765 1.00 97.94 98 ALA A N 1
ATOM 730 C CA . ALA A 1 98 ? -4.293 6.270 -4.493 1.00 97.94 98 ALA A CA 1
ATOM 731 C C . ALA A 1 98 ? -5.566 7.126 -4.497 1.00 97.94 98 ALA A C 1
ATOM 733 O O . ALA A 1 98 ? -6.206 7.272 -3.454 1.00 97.94 98 ALA A O 1
ATOM 734 N N . GLU A 1 99 ? -5.901 7.726 -5.639 1.00 96.75 99 GLU A N 1
ATOM 735 C CA . GLU A 1 99 ? -7.124 8.503 -5.839 1.00 96.75 99 GLU A CA 1
ATOM 736 C C . GLU A 1 99 ? -8.360 7.611 -5.700 1.00 96.75 99 GLU A C 1
ATOM 738 O O . GLU A 1 99 ? -9.143 7.810 -4.771 1.00 96.75 99 GLU A O 1
ATOM 743 N N . VAL A 1 100 ? -8.448 6.544 -6.499 1.00 96.62 100 VAL A N 1
ATOM 744 C CA . VAL A 1 100 ? -9.573 5.593 -6.459 1.00 96.62 100 VAL A CA 1
ATOM 745 C C . VAL A 1 100 ? -9.688 4.899 -5.097 1.00 96.62 100 VAL A C 1
ATOM 747 O O . VAL A 1 100 ? -10.791 4.679 -4.597 1.00 96.62 100 VAL A O 1
ATOM 750 N N . GLN A 1 101 ? -8.563 4.567 -4.453 1.00 98.00 101 GLN A N 1
ATOM 751 C CA . GLN A 1 101 ? -8.586 3.991 -3.108 1.00 98.00 101 GLN A CA 1
ATOM 752 C C . GLN A 1 101 ? -9.212 4.944 -2.084 1.00 98.00 101 GLN A C 1
ATOM 754 O O . GLN A 1 101 ? -9.956 4.492 -1.213 1.00 98.00 101 GLN A O 1
ATOM 759 N N . GLU A 1 102 ? -8.883 6.238 -2.139 1.00 96.25 102 GLU A N 1
ATOM 760 C CA . GLU A 1 102 ? -9.470 7.231 -1.236 1.00 96.25 102 GLU A CA 1
ATOM 761 C C . GLU A 1 102 ? -10.970 7.374 -1.501 1.00 96.25 102 GLU A C 1
ATOM 763 O O . GLU A 1 102 ? -11.734 7.332 -0.542 1.00 96.25 102 GLU A O 1
ATOM 768 N N . GLU A 1 103 ? -11.389 7.475 -2.766 1.00 96.00 103 GLU A N 1
ATOM 769 C CA . GLU A 1 103 ? -12.806 7.573 -3.144 1.00 96.00 103 GLU A CA 1
ATOM 770 C C . GLU A 1 103 ? -13.615 6.389 -2.603 1.00 96.00 103 GLU A C 1
ATOM 772 O O . GLU A 1 103 ? -14.591 6.584 -1.881 1.00 96.00 103 GLU A O 1
ATOM 777 N N . ILE A 1 104 ? -13.152 5.159 -2.853 1.00 95.75 104 ILE A N 1
ATOM 778 C CA . ILE A 1 104 ? -13.805 3.941 -2.353 1.00 95.75 104 ILE A CA 1
ATOM 779 C C . ILE A 1 104 ? -13.844 3.914 -0.822 1.00 95.75 104 ILE A C 1
ATOM 781 O O . ILE A 1 104 ? -14.834 3.493 -0.239 1.00 95.75 104 ILE A O 1
ATOM 785 N N . ASN A 1 105 ? -12.777 4.341 -0.143 1.00 96.06 105 ASN A N 1
ATOM 786 C CA . ASN A 1 105 ? -12.720 4.299 1.320 1.00 96.06 105 ASN A CA 1
ATOM 787 C C . ASN A 1 105 ? -13.513 5.419 2.011 1.00 96.06 105 ASN A C 1
ATOM 789 O O . ASN A 1 105 ? -13.725 5.335 3.224 1.00 96.06 105 ASN A O 1
ATOM 793 N N . GLN A 1 106 ? -13.896 6.467 1.280 1.00 93.94 106 GLN A N 1
ATOM 794 C CA . GLN A 1 106 ? -14.750 7.553 1.768 1.00 93.94 106 GLN A CA 1
ATOM 795 C C . GLN A 1 106 ? -16.238 7.313 1.485 1.00 93.94 106 GLN A C 1
ATOM 797 O O . GLN A 1 106 ? -17.075 7.922 2.150 1.00 93.94 106 GLN A O 1
ATOM 802 N N . ASP A 1 107 ? -16.561 6.440 0.532 1.00 92.75 107 ASP A N 1
ATOM 803 C CA . ASP A 1 107 ? -17.924 6.029 0.213 1.00 92.75 107 ASP A CA 1
ATOM 804 C C . ASP A 1 107 ? -18.325 4.799 1.047 1.00 92.75 107 ASP A C 1
ATOM 806 O O . ASP A 1 107 ? -17.744 3.719 0.943 1.00 92.75 107 ASP A O 1
ATOM 810 N N . ASP A 1 108 ? -19.333 4.968 1.902 1.00 88.50 108 ASP A N 1
ATOM 811 C CA . ASP A 1 108 ? -19.823 3.917 2.798 1.00 88.50 108 ASP A CA 1
ATOM 812 C C . ASP A 1 108 ? -20.603 2.807 2.073 1.00 88.50 108 ASP A C 1
ATOM 814 O O . ASP A 1 108 ? -20.770 1.726 2.641 1.00 88.50 108 ASP A O 1
ATOM 818 N N . ASP A 1 109 ? -21.037 3.039 0.832 1.00 90.19 109 ASP A N 1
ATOM 819 C CA . ASP A 1 109 ? -21.767 2.070 0.011 1.00 90.19 109 ASP A CA 1
ATOM 820 C C . ASP A 1 109 ? -20.866 1.399 -1.043 1.00 90.19 109 ASP A C 1
ATOM 822 O O . ASP A 1 109 ? -21.190 0.317 -1.561 1.00 90.19 109 ASP A O 1
ATOM 826 N N . ALA A 1 110 ? -19.697 1.983 -1.332 1.00 89.12 110 ALA A N 1
ATOM 827 C CA . ALA A 1 110 ? -18.727 1.404 -2.251 1.00 89.12 110 ALA A CA 1
ATOM 828 C C . ALA A 1 110 ? -18.307 -0.003 -1.804 1.00 89.12 110 ALA A C 1
ATOM 830 O O . ALA A 1 110 ? -18.157 -0.304 -0.619 1.00 89.12 110 ALA A O 1
ATOM 831 N N . ILE A 1 111 ? -18.145 -0.905 -2.780 1.00 91.69 111 ILE A N 1
ATOM 832 C CA . ILE A 1 111 ? -17.742 -2.310 -2.582 1.00 91.69 111 ILE A CA 1
ATOM 833 C C . ILE A 1 111 ? -18.496 -3.033 -1.444 1.00 91.69 111 ILE A C 1
ATOM 835 O O . ILE A 1 111 ? -17.933 -3.886 -0.755 1.00 91.69 111 ILE A O 1
ATOM 839 N N . SER A 1 112 ? -19.792 -2.728 -1.279 1.00 91.88 112 SER A N 1
ATOM 840 C CA . SER A 1 112 ? -20.653 -3.276 -0.214 1.00 91.88 112 SER A CA 1
ATOM 841 C C . SER A 1 112 ? -20.202 -2.890 1.204 1.00 91.88 112 SER A C 1
ATOM 843 O O . SER A 1 112 ? -20.227 -3.724 2.113 1.00 91.88 112 SER A O 1
ATOM 845 N N . GLY A 1 113 ? -19.744 -1.648 1.382 1.00 91.06 113 GLY A N 1
ATOM 846 C CA . GLY A 1 113 ? -19.325 -1.074 2.666 1.00 91.06 113 GLY A CA 1
ATOM 847 C C . GLY A 1 113 ? -18.005 -1.611 3.219 1.00 91.06 113 GLY A C 1
ATOM 848 O O . GLY A 1 113 ? -17.695 -1.430 4.401 1.00 91.06 113 GLY A O 1
ATOM 849 N N . LYS A 1 114 ? -17.218 -2.294 2.383 1.00 94.62 114 LYS A N 1
ATOM 850 C CA . LYS A 1 114 ? -15.882 -2.795 2.732 1.00 94.62 114 LYS A CA 1
ATOM 851 C C . LYS A 1 114 ? -14.836 -1.702 2.507 1.00 94.62 114 LYS A C 1
ATOM 853 O O . LYS A 1 114 ? -15.030 -0.804 1.701 1.00 94.62 114 LYS A O 1
ATOM 858 N N . SER A 1 115 ? -13.704 -1.781 3.197 1.00 95.69 115 SER A N 1
ATOM 859 C CA . SER A 1 115 ? -12.552 -0.913 2.931 1.00 95.69 115 SER A CA 1
ATOM 860 C C . SER A 1 115 ? -11.576 -1.568 1.958 1.00 95.69 115 SER A C 1
ATOM 862 O O . SER A 1 115 ? -11.3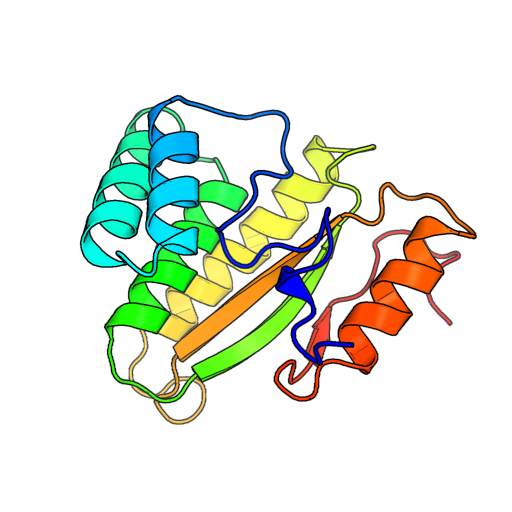21 -2.770 2.027 1.00 95.69 115 SER A O 1
ATOM 864 N N . LEU A 1 116 ? -10.983 -0.766 1.079 1.00 97.69 116 LEU A N 1
ATOM 865 C CA . LEU A 1 116 ? -9.943 -1.184 0.153 1.00 97.69 116 LEU A CA 1
ATOM 866 C C . LEU A 1 116 ? -8.550 -0.963 0.751 1.00 97.69 116 LEU A C 1
ATOM 868 O O . LEU A 1 116 ? -8.157 0.159 1.094 1.00 97.69 116 LEU A O 1
ATOM 872 N N . GLN A 1 117 ? -7.776 -2.040 0.799 1.00 97.81 117 GLN A N 1
ATOM 873 C CA . GLN A 1 117 ? -6.343 -2.024 1.046 1.00 97.81 117 GLN A CA 1
ATOM 874 C C . GLN A 1 117 ? -5.571 -2.354 -0.232 1.00 97.81 117 GLN A C 1
ATOM 876 O O . GLN A 1 117 ? -5.934 -3.266 -0.975 1.00 97.81 117 GLN A O 1
ATOM 881 N N . VAL A 1 118 ? -4.480 -1.632 -0.458 1.00 98.19 118 VAL A N 1
ATOM 882 C CA . VAL A 1 118 ? -3.645 -1.753 -1.653 1.00 98.19 118 VAL A CA 1
ATOM 883 C C . VAL A 1 118 ? -2.236 -2.162 -1.246 1.00 98.19 118 VAL A C 1
ATOM 885 O O . VAL A 1 118 ? -1.532 -1.411 -0.577 1.00 98.19 118 VAL A O 1
ATOM 888 N N . VAL A 1 119 ? -1.817 -3.350 -1.662 1.00 96.94 119 VAL A N 1
ATOM 889 C CA . VAL A 1 119 ? -0.429 -3.809 -1.588 1.00 96.94 119 VAL A CA 1
ATOM 890 C C . VAL A 1 119 ? 0.329 -3.250 -2.786 1.00 96.94 119 VAL A C 1
ATOM 892 O O . VAL A 1 119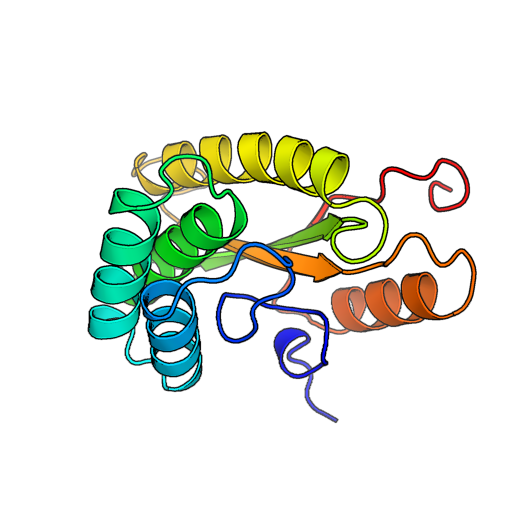 ? -0.122 -3.396 -3.921 1.00 96.94 119 VAL A O 1
ATOM 895 N N . ILE A 1 120 ? 1.491 -2.653 -2.551 1.00 95.62 120 ILE A N 1
ATOM 896 C CA . ILE A 1 120 ? 2.421 -2.250 -3.606 1.00 95.62 120 ILE A CA 1
ATOM 897 C C . ILE A 1 120 ? 3.471 -3.347 -3.739 1.00 95.62 120 ILE A C 1
ATOM 899 O O . ILE A 1 120 ? 4.081 -3.745 -2.748 1.00 95.62 120 ILE A O 1
ATOM 903 N N . ALA A 1 121 ? 3.684 -3.836 -4.955 1.00 92.94 121 ALA A N 1
ATOM 904 C CA . ALA A 1 121 ? 4.734 -4.791 -5.266 1.00 92.94 121 ALA A CA 1
ATOM 905 C C . ALA A 1 121 ? 5.716 -4.173 -6.266 1.00 92.94 121 ALA A C 1
ATOM 907 O O . ALA A 1 121 ? 5.323 -3.735 -7.345 1.00 92.94 121 ALA A O 1
ATOM 908 N N . ASN A 1 122 ? 6.993 -4.128 -5.897 1.00 89.50 122 ASN A N 1
ATOM 909 C CA . ASN A 1 122 ? 8.055 -3.657 -6.771 1.00 89.50 122 ASN A CA 1
ATOM 910 C C . ASN A 1 122 ? 8.548 -4.795 -7.670 1.00 89.50 122 ASN A C 1
ATOM 912 O O . ASN A 1 122 ? 9.134 -5.764 -7.185 1.00 89.50 122 ASN A O 1
ATOM 916 N N . ASP A 1 123 ? 8.363 -4.648 -8.977 1.00 80.75 123 ASP A N 1
ATOM 917 C CA . ASP A 1 123 ? 8.831 -5.610 -9.981 1.00 80.75 123 ASP A CA 1
ATOM 918 C C . ASP A 1 123 ? 10.176 -5.237 -10.630 1.00 80.75 123 ASP A C 1
ATOM 920 O O . ASP A 1 123 ? 10.772 -6.054 -11.339 1.00 80.75 123 ASP A O 1
ATOM 924 N N . ASN A 1 124 ? 10.683 -4.024 -10.367 1.00 75.31 124 ASN A N 1
ATOM 925 C CA . ASN A 1 124 ? 11.885 -3.436 -10.970 1.00 75.31 124 ASN A CA 1
ATOM 926 C C . ASN A 1 124 ? 11.968 -3.535 -12.505 1.00 75.31 124 ASN A C 1
ATOM 928 O O . ASN A 1 124 ? 13.030 -3.259 -13.066 1.00 75.31 124 ASN A O 1
ATOM 932 N N . ASN A 1 125 ? 10.890 -3.870 -13.216 1.00 63.38 125 ASN A N 1
ATOM 933 C CA . ASN A 1 125 ? 10.936 -4.202 -14.640 1.00 63.38 125 ASN A CA 1
ATOM 934 C C . ASN A 1 125 ? 12.003 -5.269 -15.005 1.00 63.38 125 ASN A C 1
ATOM 936 O O . ASN A 1 125 ? 12.556 -5.248 -16.105 1.00 63.38 125 ASN A O 1
ATOM 940 N N . ASP A 1 126 ? 12.350 -6.175 -14.080 1.00 62.81 126 ASP A N 1
ATOM 941 C CA . ASP A 1 126 ? 13.341 -7.228 -14.337 1.00 62.81 126 ASP A CA 1
ATOM 942 C C . ASP A 1 126 ? 12.632 -8.445 -14.956 1.00 62.81 126 ASP A C 1
ATOM 944 O O . ASP A 1 126 ? 11.911 -9.194 -14.281 1.00 62.81 126 ASP A O 1
ATOM 948 N N . GLU A 1 127 ? 12.789 -8.601 -16.274 1.00 56.56 127 GLU A N 1
ATOM 949 C CA . GLU A 1 127 ? 11.900 -9.384 -17.145 1.00 56.56 127 GLU A CA 1
ATOM 950 C C . GLU A 1 127 ? 11.820 -10.890 -16.844 1.00 56.56 127 GLU A C 1
ATOM 952 O O . GLU A 1 127 ? 10.969 -11.564 -17.425 1.00 56.56 127 GLU A O 1
ATOM 957 N N . LYS A 1 128 ? 12.666 -11.477 -15.980 1.00 57.38 128 LYS A N 1
ATOM 958 C CA . LYS A 1 128 ? 12.621 -12.945 -15.781 1.00 57.38 128 LYS A CA 1
ATOM 959 C C . LYS A 1 128 ? 12.692 -13.481 -14.360 1.00 57.38 128 LYS A C 1
ATOM 961 O O . LYS A 1 128 ? 12.077 -14.514 -14.125 1.00 57.38 128 LYS A O 1
ATOM 966 N N . LYS A 1 129 ? 13.398 -12.853 -13.414 1.00 58.16 129 LYS A N 1
ATOM 967 C CA . LYS A 1 129 ? 13.506 -13.413 -12.048 1.00 58.16 129 LYS A CA 1
ATOM 968 C C . LYS A 1 129 ? 12.600 -12.709 -11.050 1.00 58.16 129 LYS A C 1
ATOM 970 O O . LYS A 1 129 ? 11.758 -1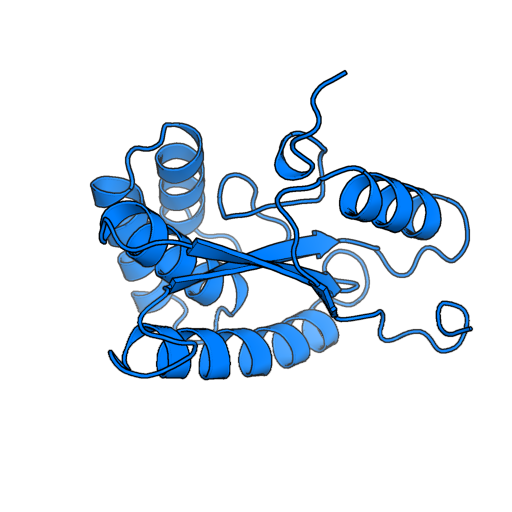3.358 -10.440 1.00 58.16 129 LYS A O 1
ATOM 975 N N . LEU A 1 130 ? 12.711 -11.386 -10.934 1.00 59.47 130 LEU A N 1
ATOM 976 C CA . LEU A 1 130 ? 11.955 -10.649 -9.922 1.00 59.47 130 LEU A CA 1
ATOM 977 C C . LEU A 1 130 ? 10.445 -10.639 -10.218 1.00 59.47 130 LEU A C 1
ATOM 979 O O . LEU A 1 130 ? 9.647 -10.896 -9.322 1.00 59.47 130 LEU A O 1
ATOM 983 N N . THR A 1 131 ? 10.061 -10.447 -11.483 1.00 58.34 131 THR A N 1
ATOM 984 C CA . THR A 1 131 ? 8.655 -10.413 -11.926 1.00 58.34 131 THR A CA 1
ATOM 985 C C . THR A 1 131 ? 7.918 -11.739 -11.680 1.00 58.34 131 THR A C 1
ATOM 987 O O . THR A 1 131 ? 6.807 -11.751 -11.147 1.00 58.34 131 THR A O 1
ATOM 990 N N . GLN A 1 132 ? 8.547 -12.878 -12.005 1.00 63.00 132 GLN A N 1
ATOM 991 C CA . GLN A 1 132 ? 7.971 -14.206 -11.746 1.00 63.00 132 GLN A CA 1
ATOM 992 C C . GLN A 1 132 ? 7.857 -14.481 -10.242 1.00 63.00 132 GLN A C 1
ATOM 994 O O . GLN A 1 132 ? 6.845 -15.015 -9.786 1.00 63.00 132 GLN A O 1
ATOM 999 N N . ASP A 1 133 ? 8.855 -14.067 -9.460 1.00 74.50 133 ASP A N 1
ATOM 1000 C CA . ASP A 1 133 ? 8.854 -14.238 -8.009 1.00 74.50 133 ASP A CA 1
ATOM 1001 C C . ASP A 1 133 ? 7.781 -13.382 -7.324 1.00 74.50 133 ASP A C 1
ATOM 1003 O O . ASP A 1 133 ? 7.092 -13.873 -6.427 1.00 74.50 133 ASP A O 1
ATOM 1007 N N . VAL A 1 134 ? 7.600 -12.128 -7.749 1.00 76.38 134 VAL A N 1
ATOM 1008 C CA . VAL A 1 134 ? 6.533 -11.242 -7.260 1.00 76.38 134 VAL A CA 1
ATOM 1009 C C . VAL A 1 134 ? 5.166 -11.828 -7.601 1.00 76.38 134 VAL A C 1
ATOM 1011 O O . VAL A 1 134 ? 4.359 -12.038 -6.696 1.00 76.38 134 VAL A O 1
ATOM 1014 N N . ALA A 1 135 ? 4.923 -12.201 -8.861 1.00 74.94 135 ALA A N 1
ATOM 1015 C CA . ALA A 1 135 ? 3.659 -12.815 -9.270 1.00 74.94 135 ALA A CA 1
ATOM 1016 C C . ALA A 1 135 ? 3.359 -14.100 -8.477 1.00 74.94 135 ALA A C 1
ATOM 1018 O O . ALA A 1 135 ? 2.251 -14.284 -7.970 1.00 74.94 135 ALA A O 1
ATOM 1019 N N . HIS A 1 136 ? 4.356 -14.970 -8.286 1.00 77.75 136 HIS A N 1
ATOM 1020 C CA . HIS A 1 136 ? 4.198 -16.181 -7.483 1.00 77.75 136 HIS A CA 1
ATOM 1021 C C . HIS A 1 136 ? 3.911 -15.901 -6.007 1.00 77.75 136 HIS A C 1
ATOM 1023 O O . HIS A 1 136 ? 3.165 -16.668 -5.394 1.00 77.75 136 HIS A O 1
ATOM 1029 N N . LYS A 1 137 ? 4.496 -14.852 -5.418 1.00 83.69 137 LYS A N 1
ATOM 1030 C CA . LYS A 1 137 ? 4.217 -14.453 -4.031 1.00 83.69 137 LYS A CA 1
ATOM 1031 C C . LYS A 1 137 ? 2.789 -13.933 -3.886 1.00 83.69 137 LYS A C 1
ATOM 1033 O O . LYS A 1 137 ? 2.100 -14.372 -2.971 1.00 83.69 137 LYS A O 1
ATOM 1038 N N . LEU A 1 138 ? 2.335 -13.082 -4.808 1.00 85.12 138 LEU A N 1
ATOM 1039 C CA . LEU A 1 138 ? 0.986 -12.512 -4.773 1.00 85.12 138 LEU A CA 1
ATOM 1040 C C . LEU A 1 138 ? -0.094 -13.586 -4.979 1.00 85.12 138 LEU A C 1
ATOM 1042 O O . LEU A 1 138 ? -1.042 -13.651 -4.209 1.00 85.12 138 LEU A O 1
ATOM 1046 N N . VAL A 1 139 ? 0.075 -14.496 -5.949 1.00 82.88 139 VAL A N 1
ATOM 1047 C CA . VAL A 1 139 ? -0.898 -15.581 -6.216 1.00 82.88 139 VAL A CA 1
ATOM 1048 C C . VAL A 1 139 ? -0.995 -16.584 -5.058 1.00 82.88 139 VAL A C 1
ATOM 1050 O O . VAL A 1 139 ? -2.028 -17.223 -4.864 1.00 82.88 139 VAL A O 1
ATOM 1053 N N . LYS A 1 140 ? 0.079 -16.755 -4.278 1.00 85.69 140 LYS A N 1
ATOM 1054 C CA . LYS A 1 140 ? 0.087 -17.649 -3.109 1.00 85.69 140 LYS A CA 1
ATOM 1055 C C . LYS A 1 140 ? -0.553 -17.032 -1.868 1.00 85.69 140 LYS A C 1
ATOM 1057 O O . LYS A 1 140 ? -0.777 -17.773 -0.906 1.00 85.69 140 LYS A O 1
ATOM 1062 N N . ASP A 1 141 ? -0.828 -15.732 -1.881 1.00 87.69 141 ASP A N 1
ATOM 1063 C CA . ASP A 1 141 ? -1.480 -15.031 -0.786 1.00 87.69 141 ASP A CA 1
ATOM 1064 C C . ASP A 1 141 ? -3.003 -15.032 -0.985 1.00 87.69 141 ASP A C 1
ATOM 1066 O O . ASP A 1 141 ? -3.528 -14.256 -1.783 1.00 87.69 141 ASP A O 1
ATOM 1070 N N . PRO A 1 142 ? -3.750 -15.887 -0.260 1.00 87.62 142 PRO A N 1
ATOM 1071 C CA . PRO A 1 142 ? -5.194 -15.987 -0.430 1.00 87.62 142 PRO A CA 1
ATOM 1072 C C . PRO A 1 142 ? -5.943 -14.751 0.088 1.00 87.62 142 PRO A C 1
ATOM 1074 O O . PRO A 1 142 ? -7.153 -14.670 -0.104 1.00 87.62 142 PRO A O 1
ATOM 1077 N N . ALA A 1 143 ? -5.271 -13.825 0.787 1.00 91.31 143 ALA A N 1
ATOM 1078 C CA . ALA A 1 143 ? -5.880 -12.570 1.209 1.00 91.31 143 ALA A CA 1
ATOM 1079 C C . ALA A 1 143 ? -5.944 -11.547 0.066 1.00 91.31 143 ALA A C 1
ATOM 1081 O O . ALA A 1 143 ? -6.722 -10.599 0.163 1.00 91.31 143 ALA A O 1
ATOM 1082 N N . ILE A 1 144 ? -5.147 -11.716 -0.996 1.00 91.56 144 ILE A N 1
ATOM 1083 C CA . ILE A 1 144 ? -5.186 -10.852 -2.176 1.00 91.56 144 ILE A CA 1
ATOM 1084 C C . ILE A 1 144 ? -6.347 -11.285 -3.068 1.00 91.56 144 ILE A C 1
ATOM 1086 O O . ILE A 1 144 ? -6.372 -12.385 -3.613 1.00 91.56 144 ILE A O 1
ATOM 1090 N N . PHE A 1 145 ? -7.307 -10.382 -3.235 1.00 91.25 145 PHE A N 1
ATOM 1091 C CA . PHE A 1 145 ? -8.493 -10.592 -4.053 1.00 91.25 145 PHE A CA 1
ATOM 1092 C C . PHE A 1 145 ? -8.200 -10.461 -5.552 1.00 91.25 145 PHE A C 1
ATOM 1094 O O . PHE A 1 145 ? -8.727 -11.222 -6.360 1.00 91.25 145 PHE A O 1
ATOM 1101 N N . ALA A 1 146 ? -7.368 -9.490 -5.929 1.00 89.25 146 ALA A N 1
ATOM 1102 C CA . ALA A 1 146 ? -7.021 -9.211 -7.317 1.00 89.25 146 ALA A CA 1
ATOM 1103 C C . ALA A 1 146 ? -5.633 -8.568 -7.426 1.00 89.25 146 ALA A C 1
ATOM 1105 O O . ALA A 1 146 ? -5.150 -7.943 -6.478 1.00 89.25 146 ALA A O 1
ATOM 1106 N N . VAL A 1 147 ? -5.019 -8.695 -8.605 1.00 88.69 147 VAL A N 1
ATOM 1107 C CA . VAL A 1 147 ? -3.735 -8.070 -8.948 1.00 88.69 147 VAL A CA 1
ATOM 1108 C C . VAL A 1 147 ? -3.927 -7.165 -10.164 1.00 88.69 147 VAL A C 1
ATOM 1110 O O . VAL A 1 147 ? -4.450 -7.608 -11.185 1.00 88.69 147 VAL A O 1
ATOM 1113 N N . ILE A 1 148 ? -3.488 -5.912 -10.059 1.00 85.81 148 ILE A N 1
ATOM 1114 C CA . ILE A 1 148 ? -3.407 -4.952 -11.162 1.00 85.81 148 ILE A CA 1
ATOM 1115 C C . ILE A 1 148 ? -1.994 -5.045 -11.755 1.00 85.81 148 ILE A C 1
ATOM 1117 O O . ILE A 1 148 ? -0.997 -4.910 -11.040 1.00 85.81 148 ILE A O 1
ATOM 1121 N N . GLY A 1 149 ? -1.944 -5.386 -13.045 1.00 70.94 149 GLY A N 1
ATOM 1122 C CA . GLY A 1 149 ? -0.758 -5.887 -13.744 1.00 70.94 149 GLY A CA 1
ATOM 1123 C C . GLY A 1 149 ? 0.284 -4.843 -14.163 1.00 70.94 149 GLY A C 1
ATOM 1124 O O . GLY A 1 149 ? 0.085 -3.638 -14.043 1.00 70.94 149 GLY A O 1
ATOM 1125 N N . HIS A 1 150 ? 1.400 -5.370 -14.673 1.00 62.00 150 HIS A N 1
ATOM 1126 C CA . HIS A 1 150 ? 2.644 -4.673 -15.009 1.00 62.00 150 HIS A CA 1
ATOM 1127 C C . HIS A 1 150 ? 2.534 -3.767 -16.249 1.00 62.00 150 HIS A C 1
ATOM 1129 O O . HIS A 1 150 ? 1.840 -4.091 -17.208 1.00 62.00 150 HIS A O 1
ATOM 1135 N N . ASN A 1 151 ? 3.318 -2.683 -16.274 1.00 53.41 151 ASN A N 1
ATOM 1136 C CA . ASN A 1 151 ? 3.440 -1.760 -17.415 1.00 53.41 151 ASN A CA 1
ATOM 1137 C C . ASN A 1 151 ? 4.210 -2.353 -18.624 1.00 53.41 151 ASN A C 1
ATOM 1139 O O . ASN A 1 151 ? 4.100 -1.856 -19.742 1.00 53.41 151 ASN A O 1
ATOM 1143 N N . ALA A 1 152 ? 5.009 -3.408 -18.430 1.00 48.09 152 ALA A N 1
ATOM 1144 C CA . ALA A 1 152 ? 5.786 -4.011 -19.510 1.00 48.09 152 ALA A CA 1
ATOM 1145 C C . ALA A 1 152 ? 4.959 -5.022 -20.313 1.00 48.09 152 ALA A C 1
ATOM 1147 O O . ALA A 1 152 ? 4.459 -6.016 -19.783 1.00 48.09 152 ALA A O 1
ATOM 1148 N N . SER A 1 153 ? 4.872 -4.803 -21.624 1.00 47.00 153 SER A N 1
ATOM 1149 C CA . SER A 1 153 ? 4.155 -5.673 -22.564 1.00 47.00 153 SER A CA 1
ATOM 1150 C C . SER A 1 153 ? 4.713 -7.106 -22.620 1.00 47.00 153 SER A C 1
ATOM 1152 O O . SER A 1 153 ? 3.999 -8.005 -23.039 1.00 47.00 153 SER A O 1
ATOM 1154 N N . SER A 1 154 ? 5.952 -7.343 -22.165 1.00 43.72 154 SER A N 1
ATOM 1155 C CA . SER A 1 154 ? 6.574 -8.675 -22.035 1.00 43.72 154 SER A CA 1
ATOM 1156 C C . SER A 1 154 ? 6.120 -9.461 -20.793 1.00 43.72 154 SER A C 1
ATOM 1158 O O . SER A 1 154 ? 6.380 -10.660 -20.701 1.00 43.72 154 SER A O 1
ATOM 1160 N N . ALA A 1 155 ? 5.425 -8.806 -19.858 1.00 44.09 155 ALA A N 1
ATOM 1161 C CA . ALA A 1 155 ? 4.800 -9.408 -18.677 1.00 44.09 155 ALA A CA 1
ATOM 1162 C C . ALA A 1 155 ? 3.272 -9.563 -18.821 1.00 44.09 155 ALA A C 1
ATOM 1164 O O . ALA A 1 155 ? 2.614 -10.099 -17.928 1.00 44.09 155 ALA A O 1
ATOM 1165 N N . SER A 1 156 ? 2.710 -9.093 -19.937 1.00 42.94 156 SER A N 1
ATOM 1166 C CA . SER A 1 156 ? 1.324 -9.345 -20.327 1.00 42.94 156 SER A CA 1
ATOM 1167 C C . SER A 1 156 ? 1.286 -10.614 -21.177 1.00 42.94 156 SER A C 1
ATOM 1169 O O . SER A 1 156 ? 2.095 -10.763 -22.091 1.00 42.94 156 SER A O 1
ATOM 1171 N N . VAL A 1 157 ? 0.397 -11.547 -20.833 1.00 45.28 157 VAL A N 1
ATOM 1172 C CA . VAL A 1 157 ? 0.147 -12.762 -21.629 1.00 45.28 157 VAL A CA 1
ATOM 1173 C C . VAL A 1 157 ? -0.484 -12.446 -22.977 1.00 45.28 157 VAL A C 1
ATOM 1175 O O . VAL A 1 157 ? -1.283 -11.484 -23.042 1.00 45.28 157 VAL A O 1
#

Secondary structure (DSSP, 8-state):
--S-GGGSTTEESSSS--SS---HHHHHHHHHHHTT-HHHHHHHHHHHHHH-TT-HHHHHHHHHHHHHHS-S-EEEEEEEE-TTT-HHHHHHHHHHHHHHHHHHHH-SSGGGGPEEEEEEEE-TT-TTTHHHHHHHHHHT-TTEEEEEPPS-TTS--